Protein AF-A0A1F9CL69-F1 (afdb_monomer_lite)

Foldseek 3Di:
DDDDDPPPCPPPVVLVVQLLCLLCPDDDDDDDDDCPDFWDWDFDDPPPDTDTDTDHPLQCVLLVLLVCLLDPPDDALSSLLSNLVSLVPAHHDQSSNCVVPVDHPVRSVVSSLVSLVPDPLVVNLVRSCVSRPDNCSSCSRVCVNVVCVVPPVNHPD

Structure (mmCIF, N/CA/C/O backbone):
data_AF-A0A1F9CL69-F1
#
_entry.id   AF-A0A1F9CL69-F1
#
loop_
_atom_site.group_PDB
_atom_si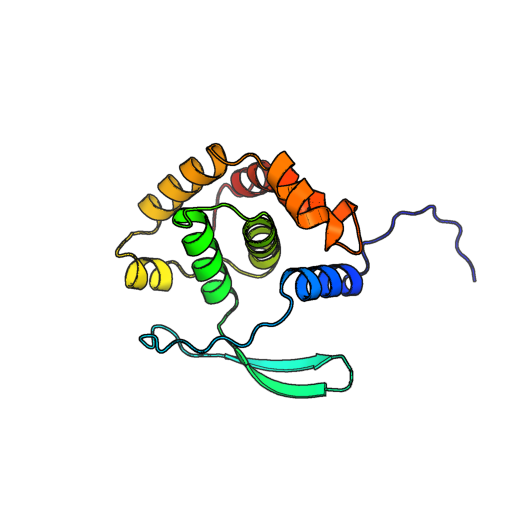te.id
_atom_site.type_symbol
_atom_site.label_atom_id
_atom_site.label_alt_id
_atom_site.label_comp_id
_atom_site.label_asym_id
_atom_site.label_entity_id
_atom_site.label_seq_id
_atom_site.pdbx_PDB_ins_code
_atom_site.Cartn_x
_atom_site.Cartn_y
_atom_site.Cartn_z
_atom_site.occupancy
_atom_site.B_iso_or_equiv
_atom_site.auth_seq_id
_atom_sit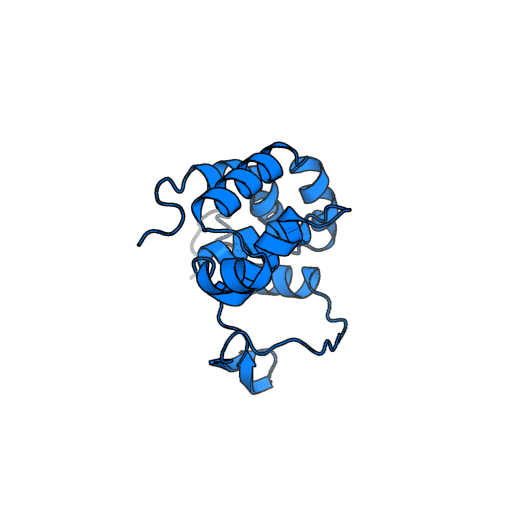e.auth_comp_id
_atom_site.auth_asym_id
_atom_site.auth_atom_id
_atom_site.pdbx_PDB_model_num
ATOM 1 N N . MET A 1 1 ? -32.046 -26.772 4.021 1.00 34.34 1 MET A N 1
ATOM 2 C CA . MET A 1 1 ? -31.635 -27.134 5.392 1.00 34.34 1 MET A CA 1
ATOM 3 C C . MET A 1 1 ? -30.980 -25.896 5.985 1.00 34.34 1 MET A C 1
ATOM 5 O O . MET A 1 1 ? -29.951 -25.485 5.472 1.00 34.34 1 MET A O 1
ATOM 9 N N . LYS A 1 2 ? -31.654 -25.203 6.912 1.00 32.78 2 LYS A N 1
ATOM 10 C CA . LYS A 1 2 ? -31.096 -24.030 7.604 1.00 32.78 2 LYS A CA 1
ATOM 11 C C . LYS A 1 2 ? -30.254 -24.555 8.766 1.00 32.78 2 LYS A C 1
ATOM 13 O O . LYS A 1 2 ? -30.773 -25.340 9.551 1.00 32.78 2 LYS A O 1
ATOM 18 N N . THR A 1 3 ? -28.982 -24.188 8.829 1.00 38.19 3 THR A N 1
ATOM 19 C CA . THR A 1 3 ? -28.115 -24.484 9.975 1.00 38.19 3 THR A CA 1
ATOM 20 C C . THR A 1 3 ? -27.972 -23.227 10.820 1.00 38.19 3 THR A C 1
ATOM 22 O O . THR A 1 3 ? -27.517 -22.197 10.325 1.00 38.19 3 THR A O 1
ATOM 25 N N . ASP A 1 4 ? -28.392 -23.344 12.079 1.00 42.78 4 ASP A N 1
ATOM 26 C CA . ASP A 1 4 ? -28.338 -22.339 13.141 1.00 42.78 4 ASP A CA 1
ATOM 27 C C . ASP A 1 4 ? -26.903 -22.118 13.643 1.00 42.78 4 ASP A C 1
ATOM 29 O O . ASP A 1 4 ? -26.505 -22.594 14.708 1.00 42.78 4 ASP A O 1
ATOM 33 N N . HIS A 1 5 ? -26.107 -21.369 12.886 1.00 39.31 5 HIS A N 1
ATOM 34 C CA . HIS A 1 5 ? -24.857 -20.809 13.389 1.00 39.31 5 HIS A CA 1
ATOM 35 C C . HIS A 1 5 ? -24.935 -19.285 13.297 1.00 39.31 5 HIS A C 1
ATOM 37 O O . HIS A 1 5 ? -25.309 -18.740 12.260 1.00 39.31 5 HIS A O 1
ATOM 43 N N . GLY A 1 6 ? -24.671 -18.620 14.430 1.00 39.22 6 GLY A N 1
ATOM 44 C CA . GLY A 1 6 ? -24.720 -17.164 14.591 1.00 39.22 6 GLY A CA 1
ATOM 45 C C . GLY A 1 6 ? -23.837 -16.415 13.587 1.00 39.22 6 GLY A C 1
ATOM 46 O O . GLY A 1 6 ? -23.096 -17.047 12.834 1.00 39.22 6 GLY A O 1
ATOM 47 N N . PRO A 1 7 ? -23.904 -15.071 13.550 1.00 35.84 7 PRO A N 1
ATOM 48 C CA . PRO A 1 7 ? -23.354 -14.274 12.465 1.00 35.84 7 PRO A CA 1
ATOM 49 C C . PRO A 1 7 ? -21.833 -14.159 12.599 1.00 35.84 7 PRO A C 1
ATOM 51 O O . PRO A 1 7 ? -21.290 -13.090 12.843 1.00 35.84 7 PRO A O 1
ATOM 54 N N . TYR A 1 8 ? -21.118 -15.258 12.391 1.00 37.12 8 TYR A N 1
ATOM 55 C CA . TYR A 1 8 ? -19.813 -15.170 11.772 1.00 37.12 8 TYR A CA 1
ATOM 56 C C . TYR A 1 8 ? -20.085 -14.860 10.305 1.00 37.12 8 TYR A C 1
ATOM 58 O O . TYR A 1 8 ? -20.216 -15.753 9.469 1.00 37.12 8 TYR A O 1
ATOM 66 N N . LEU A 1 9 ? -20.241 -13.567 10.015 1.00 41.62 9 LEU A N 1
ATOM 67 C CA . LEU A 1 9 ? -20.048 -13.029 8.678 1.00 41.62 9 LEU A CA 1
ATOM 68 C C . LEU A 1 9 ? -18.600 -13.356 8.304 1.00 41.62 9 LEU A C 1
ATOM 70 O O . LEU A 1 9 ? -17.689 -12.563 8.522 1.00 41.62 9 LEU A O 1
ATOM 74 N N . LEU A 1 10 ? -18.373 -14.563 7.777 1.00 42.47 10 LEU A N 1
ATOM 75 C CA . LEU A 1 10 ? -17.266 -14.800 6.866 1.00 42.47 10 LEU A CA 1
ATOM 76 C C . LEU A 1 10 ? -17.398 -13.688 5.835 1.00 42.47 10 LEU A C 1
ATOM 78 O O . LEU A 1 10 ? -18.380 -13.672 5.095 1.00 42.47 10 LEU A O 1
ATOM 82 N N . ALA A 1 11 ? -16.499 -12.703 5.887 1.00 50.41 11 ALA A N 1
ATOM 83 C CA . ALA A 1 11 ? -16.500 -11.598 4.950 1.00 50.41 11 ALA A CA 1
ATOM 84 C C . ALA A 1 11 ? -16.531 -12.213 3.553 1.00 50.41 11 ALA A C 1
ATOM 86 O O . ALA A 1 11 ? -15.564 -12.852 3.132 1.00 50.41 11 ALA A O 1
ATOM 87 N N . GLU A 1 12 ? -17.682 -12.117 2.887 1.00 59.00 12 GLU A N 1
ATOM 88 C CA . GLU A 1 12 ? -17.852 -12.686 1.562 1.00 59.00 12 GLU A CA 1
ATOM 89 C C . GLU A 1 12 ? -16.755 -12.044 0.699 1.00 59.00 12 GLU A C 1
ATOM 91 O O . GLU A 1 12 ? -16.690 -10.814 0.626 1.00 59.00 12 GLU A O 1
ATOM 96 N N . PRO A 1 13 ? -15.835 -12.818 0.095 1.00 59.56 13 PRO A N 1
ATOM 97 C CA . PRO A 1 13 ? -14.671 -12.256 -0.595 1.00 59.56 13 PRO A CA 1
ATOM 98 C C . PRO A 1 13 ? -15.074 -11.295 -1.724 1.00 59.56 13 PRO A C 1
ATOM 100 O O . PRO A 1 13 ? -14.336 -10.383 -2.085 1.00 59.56 13 PRO A O 1
ATOM 103 N N . GLU A 1 14 ? -16.285 -11.461 -2.248 1.00 61.16 14 GLU A N 1
ATOM 104 C CA . GLU A 1 14 ? -16.944 -10.547 -3.174 1.00 61.16 14 GLU A CA 1
ATOM 105 C C . GLU A 1 14 ? -17.273 -9.167 -2.584 1.00 61.16 14 GLU A C 1
ATOM 107 O O . GLU A 1 14 ? -17.099 -8.179 -3.294 1.00 61.16 14 GLU A O 1
ATOM 112 N N . LYS A 1 15 ? -17.634 -9.049 -1.300 1.00 60.50 15 LYS A N 1
ATOM 113 C CA . LYS A 1 15 ? -17.816 -7.748 -0.630 1.00 60.50 15 LYS A CA 1
ATOM 114 C C . LYS A 1 15 ? -16.497 -6.999 -0.492 1.00 60.50 15 LYS A C 1
ATOM 116 O O . LYS A 1 15 ? -16.425 -5.849 -0.903 1.00 60.50 15 LYS A O 1
ATOM 121 N N . ALA A 1 16 ? -15.433 -7.683 -0.070 1.00 62.72 16 ALA A N 1
ATOM 122 C CA . ALA A 1 16 ? -14.099 -7.082 0.019 1.00 62.72 16 ALA A CA 1
ATOM 123 C C . ALA A 1 16 ? -13.571 -6.604 -1.349 1.00 62.72 16 ALA A C 1
ATOM 125 O O . ALA A 1 16 ? -12.881 -5.587 -1.441 1.00 62.72 16 ALA A O 1
ATOM 126 N N . LEU A 1 17 ? -13.906 -7.319 -2.431 1.00 64.12 17 LEU A N 1
ATOM 127 C CA . LEU A 1 17 ? -13.601 -6.878 -3.794 1.00 64.12 17 LEU A CA 1
ATOM 128 C C . LEU A 1 17 ? -14.418 -5.645 -4.188 1.00 64.12 17 LEU A C 1
ATOM 130 O O . LEU A 1 17 ? -13.873 -4.731 -4.803 1.00 64.12 17 LEU A O 1
ATOM 134 N N . LEU A 1 18 ? -15.703 -5.597 -3.839 1.00 60.25 18 LEU A N 1
ATOM 135 C CA . LEU A 1 18 ? -16.545 -4.426 -4.081 1.00 60.25 18 LEU A CA 1
ATOM 136 C C . LEU A 1 18 ? -16.039 -3.202 -3.300 1.00 60.25 18 LEU A C 1
ATOM 138 O O . LEU A 1 18 ? -15.915 -2.137 -3.899 1.00 60.25 18 LEU A O 1
ATOM 142 N N . ASP A 1 19 ? -15.643 -3.366 -2.035 1.00 61.22 19 ASP A N 1
ATOM 143 C CA . ASP A 1 19 ? -14.998 -2.322 -1.221 1.00 61.22 19 ASP A CA 1
ATOM 144 C C . ASP A 1 19 ? -13.767 -1.747 -1.927 1.00 61.22 19 ASP A C 1
ATOM 146 O O . ASP A 1 19 ? -13.618 -0.533 -2.089 1.00 61.22 19 ASP A O 1
ATOM 150 N N . TYR A 1 20 ? -12.909 -2.636 -2.435 1.00 67.62 20 TYR A N 1
ATOM 151 C CA . TYR A 1 20 ? -11.714 -2.256 -3.180 1.00 67.62 20 TYR A CA 1
ATOM 152 C C . TYR A 1 20 ? -12.043 -1.458 -4.451 1.00 67.62 20 TYR A C 1
ATOM 154 O O . TYR A 1 20 ? -11.398 -0.444 -4.733 1.00 67.62 20 TYR A O 1
ATOM 162 N N . PHE A 1 21 ? -13.056 -1.873 -5.219 1.00 66.25 21 PHE A N 1
ATOM 163 C CA . PHE A 1 21 ? -13.463 -1.157 -6.432 1.00 66.25 21 PHE A CA 1
ATOM 164 C C . PHE A 1 21 ? -14.035 0.233 -6.132 1.00 66.25 21 PHE A C 1
ATOM 166 O O . PHE A 1 21 ? -13.743 1.177 -6.869 1.00 66.25 21 PHE A O 1
ATOM 173 N N . TYR A 1 22 ? -14.807 0.387 -5.055 1.00 59.34 22 TYR A N 1
ATOM 174 C CA . TYR A 1 22 ? -15.429 1.667 -4.703 1.00 59.34 22 TYR A CA 1
ATOM 175 C C . TYR A 1 22 ? -14.421 2.689 -4.185 1.00 59.34 22 TYR A C 1
ATOM 177 O O . TYR A 1 22 ? -14.455 3.851 -4.601 1.00 59.34 22 TYR A O 1
ATOM 185 N N . LEU A 1 23 ? -13.448 2.251 -3.383 1.00 66.12 23 LEU A N 1
ATOM 186 C CA . LEU A 1 23 ? -12.316 3.089 -2.976 1.00 66.12 23 LEU A CA 1
ATOM 187 C C . LEU A 1 23 ? -11.492 3.604 -4.166 1.00 66.12 23 LEU A C 1
ATOM 189 O O . LEU A 1 23 ? -10.863 4.668 -4.088 1.00 66.12 23 LEU A O 1
ATOM 193 N N . ASN A 1 24 ? -11.524 2.868 -5.278 1.00 66.12 24 ASN A N 1
ATOM 194 C CA . ASN A 1 24 ? -10.757 3.130 -6.488 1.00 66.12 24 ASN A CA 1
ATOM 195 C C . ASN A 1 24 ? -11.603 3.668 -7.663 1.00 66.12 24 ASN A C 1
ATOM 197 O O . ASN A 1 24 ? -11.162 3.546 -8.807 1.00 66.12 24 ASN A O 1
ATOM 201 N N . LEU A 1 25 ? -12.768 4.293 -7.400 1.00 58.72 25 LEU A N 1
ATOM 202 C CA . LEU A 1 25 ? -13.663 4.903 -8.406 1.00 58.72 25 LEU A CA 1
ATOM 203 C C . LEU A 1 25 ? -12.890 5.488 -9.604 1.00 58.72 25 LEU A C 1
ATOM 205 O O . LEU A 1 25 ? -12.094 6.428 -9.480 1.00 58.72 25 LEU A O 1
ATOM 209 N N . ALA A 1 26 ? -13.094 4.858 -10.762 1.00 57.03 26 ALA A N 1
ATOM 210 C CA . ALA A 1 26 ? -12.170 4.908 -11.884 1.00 57.03 26 ALA A CA 1
ATOM 211 C C . ALA A 1 26 ? -12.172 6.275 -12.579 1.00 57.03 26 ALA A C 1
ATOM 213 O O . ALA A 1 26 ? -13.006 6.565 -13.435 1.00 57.03 26 ALA A O 1
ATOM 214 N N . ARG A 1 27 ? -11.168 7.098 -12.272 1.00 64.19 27 ARG A N 1
ATOM 215 C CA . ARG A 1 27 ? -10.708 8.134 -13.198 1.00 64.19 27 ARG A CA 1
ATOM 216 C C . ARG A 1 27 ? -9.649 7.511 -14.099 1.00 64.19 27 ARG A C 1
ATOM 218 O O . ARG A 1 27 ? -8.604 7.090 -13.604 1.00 64.19 27 ARG A O 1
ATOM 225 N N . ILE A 1 28 ? -9.906 7.456 -15.404 1.00 70.00 28 ILE A N 1
ATOM 226 C CA . ILE A 1 28 ? -8.897 7.017 -16.372 1.00 70.00 28 ILE A CA 1
ATOM 227 C C . ILE A 1 28 ? -7.828 8.107 -16.428 1.00 70.00 28 ILE A C 1
ATOM 229 O O . ILE A 1 28 ? -8.094 9.225 -16.862 1.00 70.00 28 ILE A O 1
ATOM 233 N N . ASN A 1 29 ? -6.630 7.786 -15.947 1.00 70.25 29 ASN A N 1
ATOM 234 C CA . ASN A 1 29 ? -5.453 8.632 -16.092 1.00 70.25 29 ASN A CA 1
ATOM 235 C C . ASN A 1 29 ? -4.453 7.886 -16.979 1.00 70.25 29 ASN A C 1
ATOM 237 O O . ASN A 1 29 ? -4.241 6.688 -16.796 1.00 70.25 29 ASN A O 1
ATOM 241 N N . SER A 1 30 ? -3.839 8.594 -17.920 1.00 75.19 30 SER A N 1
ATOM 242 C CA . SER A 1 30 ? -2.740 8.083 -18.736 1.00 75.19 30 SER A CA 1
ATOM 243 C C . SER A 1 30 ? -1.479 8.870 -18.415 1.00 75.19 30 SER A C 1
ATOM 245 O O . SER A 1 30 ? -1.484 10.097 -18.496 1.00 75.19 30 SER A O 1
ATOM 247 N N . GLU A 1 31 ? -0.401 8.171 -18.090 1.00 77.25 31 GLU A N 1
ATOM 248 C CA . GLU A 1 31 ? 0.915 8.763 -17.863 1.00 77.25 31 GLU A CA 1
ATOM 249 C C . GLU A 1 31 ? 1.924 8.034 -18.747 1.00 77.25 31 GLU A C 1
ATOM 251 O O . GLU A 1 31 ? 1.911 6.804 -18.821 1.00 77.25 31 GLU A O 1
ATOM 256 N N . VAL A 1 32 ? 2.801 8.783 -19.415 1.00 79.50 32 VAL A N 1
ATOM 257 C CA . VAL A 1 32 ? 3.963 8.200 -20.092 1.00 79.50 32 VAL A CA 1
ATOM 258 C C . VAL A 1 32 ? 5.017 7.938 -19.022 1.00 79.50 32 VAL A C 1
ATOM 260 O O . VAL A 1 32 ? 5.441 8.866 -18.336 1.00 79.50 32 VAL A O 1
ATOM 263 N N . LYS A 1 33 ? 5.411 6.675 -18.859 1.00 74.88 33 LYS A N 1
ATOM 264 C CA . LYS A 1 33 ? 6.456 6.247 -17.923 1.00 74.88 33 LYS A CA 1
ATOM 265 C C . LYS A 1 33 ? 7.505 5.437 -18.657 1.00 74.88 33 LYS A C 1
ATOM 267 O O . LYS A 1 33 ? 7.203 4.782 -19.654 1.00 74.88 33 LYS A O 1
ATOM 272 N N . GLU A 1 34 ? 8.723 5.467 -18.134 1.00 82.75 34 GLU A N 1
ATOM 273 C CA . GLU A 1 34 ? 9.748 4.519 -18.541 1.00 82.75 34 GLU A CA 1
ATOM 274 C C . GLU A 1 34 ? 9.274 3.086 -18.258 1.00 82.75 34 GLU A C 1
ATOM 276 O O . GLU A 1 34 ? 8.613 2.808 -17.251 1.00 82.75 34 GLU A O 1
ATOM 281 N N . LYS A 1 35 ? 9.568 2.169 -19.181 1.00 84.88 35 LYS A N 1
ATOM 282 C CA . LYS A 1 35 ? 9.128 0.780 -19.078 1.00 84.88 35 LYS A CA 1
ATOM 283 C C . LYS A 1 35 ? 10.053 0.010 -18.133 1.00 84.88 35 LYS A C 1
ATOM 285 O O . LYS A 1 35 ? 11.020 -0.605 -18.565 1.00 84.88 35 LYS A O 1
ATOM 290 N N . LEU A 1 36 ? 9.736 0.040 -16.841 1.00 90.31 36 LEU A N 1
ATOM 291 C CA . LEU A 1 36 ? 10.533 -0.609 -15.790 1.00 90.31 36 LEU A CA 1
ATOM 292 C C . LEU A 1 36 ? 10.101 -2.052 -15.468 1.00 90.31 36 LEU A C 1
ATOM 294 O O . LEU A 1 36 ? 10.767 -2.725 -14.685 1.00 90.31 36 LEU A O 1
ATOM 298 N N . TYR A 1 37 ? 9.000 -2.529 -16.053 1.00 92.56 37 TYR A N 1
ATOM 299 C CA . TYR A 1 37 ? 8.475 -3.884 -15.872 1.00 92.56 37 TYR A CA 1
ATOM 300 C C . TYR A 1 37 ? 7.735 -4.362 -17.127 1.00 92.56 37 TYR A C 1
ATOM 302 O O . TYR A 1 37 ? 7.282 -3.561 -17.951 1.00 92.56 37 TYR A O 1
ATOM 310 N N . GLU A 1 38 ? 7.584 -5.679 -17.251 1.00 92.31 38 GLU A N 1
ATOM 311 C CA . GLU A 1 38 ? 6.734 -6.295 -18.268 1.00 92.31 38 GLU A CA 1
ATOM 312 C C . GLU A 1 38 ? 5.326 -6.533 -17.701 1.00 92.31 38 GLU A C 1
ATOM 314 O O . GLU A 1 38 ? 5.197 -7.145 -16.638 1.00 92.31 38 GLU A O 1
ATOM 319 N N . PRO A 1 39 ? 4.260 -6.057 -18.370 1.00 92.81 39 PRO A N 1
ATOM 320 C CA . PRO A 1 39 ? 2.897 -6.382 -17.972 1.00 92.81 39 PRO A CA 1
ATOM 321 C C . PRO A 1 39 ? 2.612 -7.881 -18.104 1.00 92.81 39 PRO A C 1
ATOM 323 O O . PRO A 1 39 ? 3.006 -8.522 -19.080 1.00 92.81 39 PRO A O 1
ATOM 326 N N . GLU A 1 40 ? 1.840 -8.421 -17.170 1.00 93.00 40 GLU A N 1
ATOM 327 C CA . GLU A 1 40 ? 1.307 -9.777 -17.240 1.00 93.00 40 GLU A CA 1
ATOM 328 C C . GLU A 1 40 ? -0.081 -9.798 -17.886 1.00 93.00 40 GLU A C 1
ATOM 330 O O . GLU A 1 40 ? -0.830 -8.820 -17.855 1.00 93.00 40 GLU A O 1
ATOM 335 N N . LYS A 1 41 ? -0.442 -10.929 -18.496 1.00 93.69 41 LYS A N 1
ATOM 336 C CA . LYS A 1 41 ? -1.774 -11.117 -19.077 1.00 93.69 41 LYS A CA 1
ATOM 337 C C . LYS A 1 41 ? -2.703 -11.730 -18.037 1.00 93.69 41 LYS A C 1
ATOM 339 O O . LYS A 1 41 ? -2.580 -12.913 -17.732 1.00 93.69 41 LYS A O 1
ATOM 344 N N . VAL A 1 42 ? -3.681 -10.962 -17.573 1.00 91.31 42 VAL A N 1
ATOM 345 C CA . VAL A 1 42 ? -4.685 -11.420 -16.604 1.00 91.31 42 VAL A CA 1
ATOM 346 C C . VAL A 1 42 ? -6.051 -11.578 -17.261 1.00 91.31 42 VAL A C 1
ATOM 348 O O . VAL A 1 42 ? -6.400 -10.852 -18.195 1.00 91.31 42 VAL A O 1
ATOM 351 N N . PHE A 1 43 ? -6.840 -12.537 -16.778 1.00 92.94 43 PHE A N 1
ATOM 352 C CA . PHE A 1 43 ? -8.227 -12.710 -17.204 1.00 92.94 43 PHE A CA 1
ATOM 353 C C . PHE A 1 43 ? -9.157 -11.888 -16.312 1.00 92.94 43 PHE A C 1
ATOM 355 O O . PHE A 1 43 ? -9.297 -12.161 -15.121 1.00 92.94 43 PHE A O 1
ATOM 362 N N . LEU A 1 44 ? -9.848 -10.916 -16.901 1.00 90.31 44 LEU A N 1
ATOM 363 C CA . LEU A 1 44 ? -11.016 -10.289 -16.302 1.00 90.31 44 LEU A CA 1
ATOM 364 C C . LEU A 1 44 ? -12.234 -11.159 -16.622 1.00 90.31 44 LEU A C 1
ATOM 366 O O . LEU A 1 44 ? -12.613 -11.262 -17.785 1.00 90.31 44 LEU A O 1
ATOM 370 N N . ASN A 1 45 ? -12.824 -11.781 -15.599 1.00 91.25 45 ASN A N 1
ATOM 371 C CA . ASN A 1 45 ? -14.072 -12.542 -15.698 1.00 91.25 45 ASN A CA 1
ATOM 372 C C . ASN A 1 45 ? -15.026 -12.149 -14.559 1.00 91.25 45 ASN A C 1
ATOM 374 O O . ASN A 1 45 ? -15.172 -12.869 -13.569 1.00 91.25 45 ASN A O 1
ATOM 378 N N . LYS A 1 46 ? -15.597 -10.947 -14.658 1.00 87.56 46 LYS A N 1
ATOM 379 C CA . LYS A 1 46 ? -16.492 -10.344 -13.657 1.00 87.56 46 LYS A CA 1
ATOM 380 C C . LYS A 1 46 ? -17.499 -9.434 -14.358 1.00 87.56 46 LYS A C 1
ATOM 382 O O . LYS A 1 46 ? -17.228 -8.949 -15.451 1.00 87.56 46 LYS A O 1
ATOM 387 N N . PHE A 1 47 ? -18.652 -9.192 -13.733 1.00 86.00 47 PHE A N 1
ATOM 388 C CA . PHE A 1 47 ? -19.670 -8.251 -14.230 1.00 86.00 47 PHE A CA 1
ATOM 389 C C . PHE A 1 47 ? -20.062 -8.471 -15.702 1.00 86.00 47 PHE A C 1
ATOM 391 O O . PHE A 1 47 ? -20.192 -7.517 -16.460 1.00 86.00 47 PHE A O 1
ATOM 398 N N . THR A 1 48 ? -20.216 -9.732 -16.126 1.00 88.50 48 THR A N 1
ATOM 399 C CA . THR A 1 48 ? -20.496 -10.142 -17.524 1.00 88.50 48 THR A CA 1
ATOM 400 C C . THR A 1 48 ? -19.409 -9.797 -18.555 1.00 88.50 48 THR A C 1
ATOM 402 O O . THR A 1 48 ? -19.567 -10.080 -19.740 1.00 88.50 48 THR A O 1
ATOM 405 N N . VAL A 1 49 ? -18.271 -9.251 -18.122 1.00 88.75 49 VAL A N 1
ATOM 406 C CA . VAL A 1 49 ? -17.115 -8.959 -18.972 1.00 88.75 49 VAL A CA 1
ATOM 407 C C . VAL A 1 49 ? -16.110 -10.104 -18.877 1.00 88.75 49 VAL A C 1
ATOM 409 O O . VAL A 1 49 ? -15.589 -10.390 -17.799 1.00 88.75 49 VAL A O 1
ATOM 412 N N . TYR A 1 50 ? -15.810 -10.716 -20.027 1.00 93.88 50 TYR A N 1
ATOM 413 C CA . TYR A 1 50 ? -14.723 -11.680 -20.202 1.00 93.88 50 TYR A CA 1
ATOM 414 C C . TYR A 1 50 ? -13.678 -11.131 -21.181 1.00 93.88 50 TYR A C 1
ATOM 416 O O . TYR A 1 50 ? -13.964 -10.969 -22.371 1.00 93.88 50 TYR A O 1
ATOM 424 N N . ARG A 1 51 ? -12.473 -10.815 -20.694 1.00 95.38 51 ARG A N 1
ATOM 425 C CA . ARG A 1 51 ? -11.347 -10.311 -21.504 1.00 95.38 51 ARG A CA 1
ATOM 426 C C . ARG A 1 51 ? -10.007 -10.727 -20.907 1.00 95.38 51 ARG A C 1
ATOM 428 O O . ARG A 1 51 ? -9.870 -10.811 -19.693 1.00 95.38 51 ARG A O 1
ATOM 435 N N . GLN A 1 52 ? -9.000 -10.903 -21.758 1.00 95.75 52 GLN A N 1
ATOM 436 C CA . GLN A 1 52 ? -7.604 -10.918 -21.329 1.00 95.75 52 GLN A CA 1
ATOM 437 C C . GLN A 1 52 ? -7.044 -9.498 -21.458 1.00 95.75 52 GLN A C 1
ATOM 439 O O . GLN A 1 52 ? -7.144 -8.903 -22.532 1.00 95.75 52 GLN A O 1
ATOM 444 N N . ILE A 1 53 ? -6.491 -8.951 -20.378 1.00 93.06 53 ILE A N 1
ATOM 445 C CA . ILE A 1 53 ? -5.943 -7.589 -20.338 1.00 93.06 53 ILE A CA 1
ATOM 446 C C . ILE A 1 53 ? -4.492 -7.607 -19.842 1.00 93.06 53 ILE A C 1
ATOM 448 O O . ILE A 1 53 ? -4.145 -8.466 -19.027 1.00 93.06 53 ILE A O 1
ATOM 452 N N . PRO A 1 54 ? -3.632 -6.688 -20.317 1.00 91.69 54 PRO A N 1
ATOM 453 C CA . PRO A 1 54 ? -2.345 -6.455 -19.683 1.00 91.69 54 PRO A CA 1
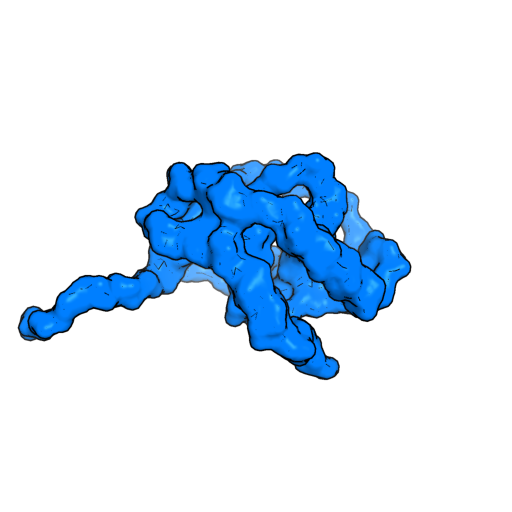ATOM 454 C C . PRO A 1 54 ? -2.557 -5.764 -18.331 1.00 91.69 54 PRO A C 1
ATOM 456 O O . PRO A 1 54 ? -3.288 -4.775 -18.245 1.00 91.69 54 PRO A O 1
ATOM 459 N N . ALA A 1 55 ? -1.908 -6.265 -17.288 1.00 91.12 55 ALA A N 1
ATOM 460 C CA . ALA A 1 55 ? -1.897 -5.674 -15.958 1.00 91.12 55 ALA A CA 1
ATOM 461 C C . ALA A 1 55 ? -0.468 -5.627 -15.412 1.00 91.12 55 ALA A C 1
ATOM 463 O O . ALA A 1 55 ? 0.390 -6.417 -15.802 1.00 91.12 55 ALA A O 1
ATOM 464 N N . ALA A 1 56 ? -0.197 -4.676 -14.522 1.00 91.88 56 ALA A N 1
ATOM 465 C CA . ALA A 1 56 ? 1.050 -4.695 -13.775 1.00 91.88 56 ALA A CA 1
ATOM 466 C C . ALA A 1 56 ? 1.027 -5.873 -12.784 1.00 91.88 56 ALA A C 1
ATOM 468 O O . ALA A 1 56 ? -0.007 -6.073 -12.140 1.00 91.88 56 ALA A O 1
ATOM 469 N N . PRO A 1 57 ? 2.140 -6.610 -12.626 1.00 93.62 57 PRO A N 1
ATOM 470 C CA . PRO A 1 57 ? 2.237 -7.659 -11.618 1.00 93.62 57 PRO A CA 1
ATOM 471 C C . PRO A 1 57 ? 1.898 -7.139 -10.217 1.00 93.62 57 PRO A C 1
ATOM 473 O O . PRO A 1 57 ? 2.223 -5.999 -9.871 1.00 93.62 57 PRO A O 1
ATOM 476 N N . ALA A 1 58 ? 1.294 -7.982 -9.377 1.00 92.38 58 ALA A N 1
ATOM 477 C CA . ALA A 1 58 ? 0.853 -7.588 -8.034 1.00 92.38 58 ALA A CA 1
ATOM 478 C C . ALA A 1 58 ? 1.982 -6.988 -7.169 1.00 92.38 58 ALA A C 1
ATOM 480 O O . ALA A 1 58 ? 1.754 -6.005 -6.464 1.00 92.38 58 ALA A O 1
ATOM 481 N N . GLY A 1 59 ? 3.209 -7.511 -7.273 1.00 93.88 59 GLY A N 1
ATOM 482 C CA . GLY A 1 59 ? 4.368 -6.963 -6.558 1.00 93.88 59 GLY A CA 1
ATOM 483 C C . GLY A 1 59 ? 4.796 -5.572 -7.037 1.00 93.88 59 GLY A C 1
ATOM 484 O O . GLY A 1 59 ? 5.185 -4.732 -6.224 1.00 93.88 59 GLY A O 1
ATOM 485 N N . ILE A 1 60 ? 4.635 -5.278 -8.333 1.00 95.44 60 ILE A N 1
ATOM 486 C CA . ILE A 1 60 ? 4.854 -3.937 -8.895 1.00 95.44 60 ILE A CA 1
ATOM 487 C C . ILE A 1 60 ? 3.776 -2.973 -8.387 1.00 95.44 60 ILE A C 1
ATOM 489 O O . ILE A 1 60 ? 4.091 -1.859 -7.969 1.00 95.44 60 ILE A O 1
ATOM 493 N N . LEU A 1 61 ? 2.507 -3.396 -8.377 1.00 94.00 61 LEU A N 1
ATOM 494 C CA . LEU A 1 61 ? 1.404 -2.589 -7.842 1.00 94.00 61 LEU A CA 1
ATOM 495 C C . LEU A 1 61 ? 1.609 -2.273 -6.357 1.00 94.00 61 LEU A C 1
ATOM 497 O O . LEU A 1 61 ? 1.432 -1.125 -5.943 1.00 94.00 61 LEU A O 1
ATOM 501 N N . LEU A 1 62 ? 2.020 -3.266 -5.565 1.00 95.25 62 LEU A N 1
ATOM 502 C CA . LEU A 1 62 ? 2.319 -3.078 -4.150 1.00 95.25 62 LEU A CA 1
ATOM 503 C C . LEU A 1 62 ? 3.487 -2.105 -3.957 1.00 95.25 62 LEU A C 1
ATOM 505 O O . LEU A 1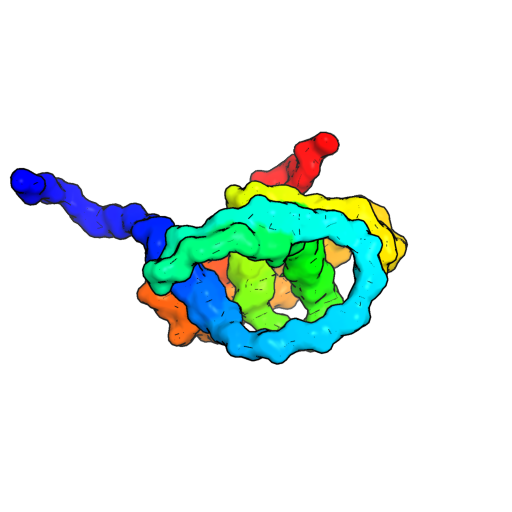 62 ? 3.345 -1.141 -3.206 1.00 95.25 62 LEU A O 1
ATOM 509 N N . ALA A 1 63 ? 4.589 -2.278 -4.693 1.00 95.88 63 ALA A N 1
ATOM 510 C CA . ALA A 1 63 ? 5.717 -1.349 -4.673 1.00 95.88 63 ALA A CA 1
ATOM 511 C C . ALA A 1 63 ? 5.283 0.094 -4.984 1.00 95.88 63 ALA A C 1
ATOM 513 O O . ALA A 1 63 ? 5.594 1.018 -4.234 1.00 95.88 63 ALA A O 1
ATOM 514 N N . GLN A 1 64 ? 4.492 0.301 -6.041 1.00 94.62 64 GLN A N 1
ATOM 515 C CA . GLN A 1 64 ? 3.960 1.620 -6.396 1.00 94.62 64 GLN A CA 1
ATOM 516 C C . GLN A 1 64 ? 3.114 2.235 -5.275 1.00 94.62 64 GLN A C 1
ATOM 518 O O . GLN A 1 64 ? 3.275 3.416 -4.963 1.00 94.62 64 GLN A O 1
ATOM 523 N N . LYS A 1 65 ? 2.223 1.453 -4.655 1.00 94.75 65 LYS A N 1
ATOM 524 C CA . LYS A 1 65 ? 1.370 1.926 -3.555 1.00 94.75 65 LYS A CA 1
ATOM 525 C C . LYS A 1 65 ? 2.185 2.262 -2.307 1.00 94.75 65 LYS A C 1
ATOM 527 O O . LYS A 1 65 ? 1.941 3.303 -1.700 1.00 94.75 65 LYS A O 1
ATOM 532 N N . MET A 1 66 ? 3.194 1.457 -1.979 1.00 96.25 66 MET A N 1
ATOM 533 C CA . MET A 1 66 ? 4.101 1.738 -0.866 1.00 96.25 66 MET A CA 1
ATOM 534 C C . MET A 1 66 ? 4.925 3.009 -1.108 1.00 96.25 66 MET A C 1
ATOM 536 O O . MET A 1 66 ? 5.021 3.848 -0.217 1.00 96.25 66 MET A O 1
ATOM 540 N N . MET A 1 67 ? 5.454 3.217 -2.320 1.00 95.94 67 MET A N 1
ATOM 541 C CA . MET A 1 67 ? 6.154 4.461 -2.668 1.00 95.94 67 MET A CA 1
ATOM 542 C C . MET A 1 67 ? 5.236 5.685 -2.574 1.00 95.94 67 MET A C 1
ATOM 544 O O . MET A 1 67 ? 5.637 6.727 -2.063 1.00 95.94 67 MET A O 1
ATOM 548 N N . ILE A 1 68 ? 3.984 5.572 -3.027 1.00 94.25 68 ILE A N 1
ATOM 549 C CA . ILE A 1 68 ? 3.002 6.652 -2.874 1.00 94.25 68 ILE A CA 1
ATOM 550 C C . ILE A 1 68 ? 2.804 6.980 -1.396 1.00 94.25 68 ILE A C 1
ATOM 552 O O . ILE A 1 68 ? 2.848 8.152 -1.036 1.00 94.25 68 ILE A O 1
ATOM 556 N N . LEU A 1 69 ? 2.606 5.974 -0.547 1.00 94.75 69 LEU A N 1
ATOM 557 C CA . LEU A 1 69 ? 2.410 6.190 0.883 1.00 94.75 69 LEU A CA 1
ATOM 558 C C . LEU A 1 69 ? 3.633 6.842 1.549 1.00 94.75 69 LEU A C 1
ATOM 560 O O . LEU A 1 69 ? 3.485 7.682 2.437 1.00 94.75 69 LEU A O 1
ATOM 564 N N . LEU A 1 70 ? 4.834 6.495 1.079 1.00 95.50 70 LEU A N 1
ATOM 565 C CA . LEU A 1 70 ? 6.080 7.041 1.599 1.00 95.50 70 LEU A CA 1
ATOM 566 C C . LEU A 1 70 ? 6.263 8.535 1.286 1.00 95.50 70 LEU A C 1
ATOM 568 O O . LEU A 1 70 ? 6.716 9.284 2.146 1.00 95.50 70 LEU A O 1
ATOM 572 N N . TYR A 1 71 ? 5.900 8.985 0.080 1.00 92.94 71 TYR A N 1
ATOM 573 C CA . TYR A 1 71 ? 6.245 10.335 -0.401 1.00 92.94 71 TYR A CA 1
ATOM 574 C C . TYR A 1 71 ? 5.070 11.292 -0.584 1.00 92.94 71 TYR A C 1
ATOM 576 O O . TYR A 1 71 ? 5.263 12.468 -0.917 1.00 92.94 71 TYR A O 1
ATOM 584 N N . ARG A 1 72 ? 3.830 10.826 -0.440 1.00 89.25 72 ARG A N 1
ATOM 585 C CA . ARG A 1 72 ? 2.676 11.691 -0.671 1.00 89.25 72 ARG A CA 1
ATOM 586 C C . ARG A 1 72 ? 2.606 12.776 0.411 1.00 89.25 72 ARG A C 1
ATOM 588 O O . ARG A 1 72 ? 2.622 12.493 1.594 1.00 89.25 72 ARG A O 1
ATOM 595 N N . LYS A 1 73 ? 2.436 14.033 -0.020 1.00 88.31 73 LYS A N 1
ATOM 596 C CA . LYS A 1 73 ? 2.300 15.206 0.872 1.00 88.31 73 LYS A CA 1
ATOM 597 C C . LYS A 1 73 ? 1.025 15.218 1.722 1.00 88.31 73 LYS A C 1
ATOM 599 O O . LYS A 1 73 ? 0.956 15.933 2.712 1.00 88.31 73 LYS A O 1
ATOM 604 N N . ARG A 1 74 ? -0.025 14.546 1.246 1.00 90.56 74 ARG A N 1
ATOM 605 C CA . ARG A 1 74 ? -1.333 14.465 1.897 1.00 90.56 74 ARG A CA 1
ATOM 606 C C . ARG A 1 74 ? -1.764 13.017 1.978 1.00 90.56 74 ARG A C 1
ATOM 608 O O . ARG A 1 74 ? -2.057 12.413 0.946 1.00 90.56 74 ARG A O 1
ATOM 615 N N . GLU A 1 75 ? -1.912 12.527 3.191 1.00 91.81 75 GLU A N 1
ATOM 616 C CA . GLU A 1 75 ? -2.324 11.152 3.442 1.00 91.81 75 GLU A CA 1
ATOM 617 C C . GLU A 1 75 ? -3.736 10.882 2.938 1.00 91.81 75 GLU A C 1
ATOM 619 O O . GLU A 1 75 ? -4.596 11.769 2.922 1.00 91.81 75 GLU A O 1
ATOM 624 N N . LYS A 1 76 ? -3.973 9.647 2.492 1.00 91.56 76 LYS A N 1
ATOM 625 C CA . LYS A 1 76 ? -5.314 9.150 2.182 1.00 91.56 76 LYS A CA 1
ATOM 626 C C . LYS A 1 76 ? -5.433 7.718 2.671 1.00 91.56 76 LYS A C 1
ATOM 628 O O . LYS A 1 76 ? -4.651 6.870 2.248 1.00 91.56 76 LYS A O 1
ATOM 633 N N . GLY A 1 77 ? -6.451 7.431 3.481 1.00 92.81 77 GLY A N 1
ATOM 634 C CA . GLY A 1 77 ? -6.625 6.091 4.044 1.00 92.81 77 GLY A CA 1
ATOM 635 C C . GLY A 1 77 ? -6.755 4.990 2.993 1.00 92.81 77 GLY A C 1
ATOM 636 O O . GLY A 1 77 ? -6.300 3.875 3.223 1.00 92.81 77 GLY A O 1
ATOM 637 N N . ARG A 1 78 ? -7.267 5.305 1.794 1.00 92.12 78 ARG A N 1
ATOM 638 C CA . ARG A 1 78 ? -7.348 4.334 0.692 1.00 92.12 78 ARG A CA 1
ATOM 639 C C . ARG A 1 78 ? -5.987 3.774 0.274 1.00 92.12 78 ARG A C 1
ATOM 641 O O . ARG A 1 78 ? -5.926 2.629 -0.143 1.00 92.12 78 ARG A O 1
ATOM 648 N N . ASP A 1 79 ? -4.901 4.549 0.383 1.00 92.62 79 ASP A N 1
ATOM 649 C CA . ASP A 1 79 ? -3.582 4.028 0.010 1.00 92.62 79 ASP A CA 1
ATOM 650 C C . ASP A 1 79 ? -3.111 2.989 1.045 1.00 92.62 79 ASP A C 1
ATOM 652 O O . ASP A 1 79 ? -2.538 1.976 0.657 1.00 92.62 79 ASP A O 1
ATOM 656 N N . ILE A 1 80 ? -3.418 3.183 2.339 1.00 94.81 80 ILE A N 1
ATOM 657 C CA . ILE A 1 80 ? -3.186 2.171 3.388 1.00 94.81 80 ILE A CA 1
ATOM 658 C C . ILE A 1 80 ? -4.031 0.931 3.125 1.00 94.81 80 ILE A C 1
ATOM 660 O O . ILE A 1 80 ? -3.522 -0.186 3.188 1.00 94.81 80 ILE A O 1
ATOM 664 N N . TYR A 1 81 ? -5.308 1.128 2.795 1.00 93.88 81 TYR A N 1
ATOM 665 C CA . TYR A 1 81 ? -6.208 0.036 2.449 1.00 93.88 81 TYR A CA 1
ATOM 666 C C . TYR A 1 81 ? -5.650 -0.799 1.292 1.00 93.88 81 TYR A C 1
ATOM 668 O O . TYR A 1 81 ? -5.559 -2.020 1.400 1.00 93.88 81 TYR A O 1
ATOM 676 N N . ASP A 1 82 ? -5.220 -0.140 0.212 1.00 91.88 82 ASP A N 1
ATOM 677 C CA . ASP A 1 82 ? -4.654 -0.796 -0.965 1.00 91.88 82 ASP A CA 1
ATOM 678 C C . ASP A 1 82 ? -3.364 -1.558 -0.633 1.00 91.88 82 ASP A C 1
ATOM 680 O O . ASP A 1 82 ? -3.200 -2.688 -1.088 1.00 91.88 82 ASP A O 1
ATOM 684 N N . VAL A 1 83 ? -2.454 -0.976 0.162 1.00 94.81 83 VAL A N 1
ATOM 685 C CA . VAL A 1 83 ? -1.219 -1.656 0.597 1.00 94.81 83 VAL A CA 1
ATOM 686 C C . VAL A 1 83 ? -1.555 -2.875 1.456 1.00 94.81 83 VAL A C 1
ATOM 688 O O . VAL A 1 83 ? -1.091 -3.972 1.156 1.00 94.81 83 VAL A O 1
ATOM 691 N N . SER A 1 84 ? -2.399 -2.709 2.477 1.00 93.94 84 SER A N 1
ATOM 692 C CA . SER A 1 84 ? -2.863 -3.786 3.363 1.00 93.94 84 SER A CA 1
ATOM 693 C C . SER A 1 84 ? -3.498 -4.934 2.578 1.00 93.94 84 SER A C 1
ATOM 695 O O . SER A 1 84 ? -3.199 -6.107 2.808 1.00 93.94 84 SER A O 1
ATOM 697 N N . PHE A 1 85 ? -4.335 -4.598 1.595 1.00 91.12 85 PHE A N 1
ATOM 698 C CA . PHE A 1 85 ? -4.965 -5.560 0.705 1.00 91.12 85 PHE A CA 1
ATOM 699 C C . PHE A 1 85 ? -3.935 -6.285 -0.172 1.00 91.12 85 PHE A C 1
ATOM 701 O O . PHE A 1 85 ? -3.889 -7.512 -0.158 1.00 91.12 85 PHE A O 1
ATOM 708 N N . LEU A 1 86 ? -3.075 -5.552 -0.889 1.00 91.88 86 LEU A N 1
ATOM 709 C CA . LEU A 1 86 ? -2.082 -6.116 -1.814 1.00 91.88 86 LEU A CA 1
ATOM 710 C C . LEU A 1 86 ? -1.019 -6.973 -1.114 1.00 91.88 86 LEU A C 1
ATOM 712 O O . LEU A 1 86 ? -0.598 -7.987 -1.670 1.00 91.88 86 LEU A O 1
ATOM 716 N N . MET A 1 87 ? -0.646 -6.633 0.122 1.00 91.62 87 MET A N 1
ATOM 717 C CA . MET A 1 87 ? 0.236 -7.455 0.959 1.00 91.62 87 MET A CA 1
ATOM 718 C C . MET A 1 87 ? -0.339 -8.847 1.269 1.00 91.62 87 MET A C 1
ATOM 720 O O . MET A 1 87 ? 0.405 -9.734 1.677 1.00 91.62 87 MET A O 1
ATOM 724 N N . GLY A 1 88 ? -1.649 -9.057 1.100 1.00 88.38 88 GLY A N 1
ATOM 725 C CA . GLY A 1 88 ? -2.271 -10.380 1.189 1.00 88.38 88 GLY A CA 1
ATOM 726 C C . GLY A 1 88 ? -2.033 -11.270 -0.038 1.00 88.38 88 GLY A C 1
ATOM 727 O O . GLY A 1 88 ? -2.281 -12.470 0.039 1.00 88.38 88 GLY A O 1
ATOM 728 N N . PHE A 1 89 ? -1.557 -10.706 -1.155 1.00 85.38 89 PHE A N 1
ATOM 729 C CA . PHE A 1 89 ? -1.408 -11.406 -2.437 1.00 85.38 89 PHE A CA 1
ATOM 730 C C . PHE A 1 89 ? 0.042 -11.502 -2.921 1.00 85.38 89 PHE A C 1
ATOM 732 O O . PHE A 1 89 ? 0.378 -12.456 -3.619 1.00 85.38 89 PHE A O 1
ATOM 739 N N . ALA A 1 90 ? 0.895 -10.526 -2.594 1.00 90.25 90 ALA A N 1
ATOM 740 C CA . ALA A 1 90 ? 2.278 -10.471 -3.066 1.00 90.25 90 ALA A CA 1
ATOM 741 C C . ALA A 1 90 ? 3.191 -9.677 -2.118 1.00 90.25 90 ALA A C 1
ATOM 743 O O . ALA A 1 90 ? 2.720 -8.898 -1.290 1.00 90.25 90 ALA A O 1
ATOM 744 N N . GLY A 1 91 ? 4.507 -9.845 -2.282 1.00 92.56 91 GLY A N 1
ATOM 745 C CA . GLY A 1 91 ? 5.512 -8.911 -1.765 1.00 92.56 91 GLY A CA 1
ATOM 746 C C . GLY A 1 91 ? 5.826 -7.794 -2.775 1.00 92.56 91 GLY A C 1
ATOM 747 O O . GLY A 1 91 ? 5.636 -8.006 -3.974 1.00 92.56 91 GLY A O 1
ATOM 748 N N . PRO A 1 92 ? 6.273 -6.604 -2.328 1.00 94.94 92 PRO A N 1
ATOM 749 C CA . PRO A 1 92 ? 6.684 -5.522 -3.196 1.00 94.94 92 PRO A CA 1
ATOM 750 C C . PRO A 1 92 ? 7.929 -5.926 -3.973 1.00 94.94 92 PRO A C 1
ATOM 752 O O . PRO A 1 92 ? 8.848 -6.559 -3.451 1.00 94.94 92 PRO A O 1
ATOM 755 N N . ASP A 1 93 ? 7.972 -5.492 -5.222 1.00 95.56 93 ASP A N 1
ATOM 756 C CA . ASP A 1 93 ? 9.155 -5.620 -6.056 1.00 95.56 93 ASP A CA 1
ATOM 757 C C . ASP A 1 93 ? 10.193 -4.554 -5.660 1.00 95.56 93 ASP A C 1
ATOM 759 O O . ASP A 1 93 ? 10.068 -3.375 -6.003 1.00 95.56 93 ASP A O 1
ATOM 763 N N . PHE A 1 94 ? 11.219 -4.962 -4.905 1.00 94.75 94 PHE A N 1
ATOM 764 C CA . PHE A 1 94 ? 12.289 -4.054 -4.482 1.00 94.75 94 PHE A CA 1
ATOM 765 C C . PHE A 1 94 ? 13.214 -3.635 -5.623 1.00 94.75 94 PHE A C 1
ATOM 767 O O . PHE A 1 94 ? 13.754 -2.537 -5.565 1.00 94.75 94 PHE A O 1
ATOM 774 N N . THR A 1 95 ? 13.354 -4.438 -6.681 1.00 95.62 95 THR A N 1
ATOM 775 C CA . THR A 1 95 ? 14.127 -4.039 -7.865 1.00 95.62 95 THR A CA 1
ATOM 776 C C . THR A 1 95 ? 13.453 -2.870 -8.581 1.00 95.62 95 THR A C 1
ATOM 778 O O . THR A 1 95 ? 14.123 -1.951 -9.050 1.00 95.62 95 THR A O 1
ATOM 781 N N . TYR A 1 96 ? 12.123 -2.864 -8.650 1.00 95.75 96 TYR A N 1
ATOM 782 C CA . TYR A 1 96 ? 11.356 -1.745 -9.184 1.00 95.75 96 TYR A CA 1
ATOM 783 C C . TYR A 1 96 ? 11.471 -0.496 -8.300 1.00 95.75 96 TYR A C 1
ATOM 785 O O . TYR A 1 96 ? 11.646 0.604 -8.828 1.00 95.75 96 TYR A O 1
ATOM 793 N N . ILE A 1 97 ? 11.409 -0.652 -6.972 1.00 95.75 97 ILE A N 1
ATOM 794 C CA . ILE A 1 97 ? 11.614 0.450 -6.014 1.00 95.75 97 ILE A CA 1
ATOM 795 C C . ILE A 1 97 ? 13.003 1.063 -6.197 1.00 95.75 97 ILE A C 1
ATOM 797 O O . ILE A 1 97 ? 13.111 2.276 -6.365 1.00 95.75 97 ILE A O 1
ATOM 801 N N . GLU A 1 98 ? 14.043 0.232 -6.231 1.00 95.69 98 GLU A N 1
ATOM 802 C CA . GLU A 1 98 ? 15.433 0.658 -6.387 1.00 95.69 98 GLU A CA 1
ATOM 803 C C . GLU A 1 98 ? 15.644 1.412 -7.701 1.00 95.69 98 GLU A C 1
ATOM 805 O O . GLU A 1 98 ? 16.178 2.514 -7.694 1.00 95.69 98 GLU A O 1
ATOM 810 N N . LYS A 1 99 ? 15.124 0.899 -8.822 1.00 94.94 99 LYS A N 1
ATOM 811 C CA . LYS A 1 99 ? 15.191 1.600 -10.117 1.00 94.94 99 LYS A CA 1
ATOM 812 C C . LYS A 1 99 ? 14.418 2.919 -10.146 1.00 94.94 99 LYS A C 1
ATOM 814 O O . LYS A 1 99 ? 14.756 3.794 -10.933 1.00 94.94 99 LYS A O 1
ATOM 819 N N . THR A 1 100 ? 13.355 3.048 -9.351 1.00 94.31 100 THR A N 1
ATOM 820 C CA . THR A 1 100 ? 12.481 4.233 -9.373 1.00 94.31 100 THR A CA 1
ATOM 821 C C . THR A 1 100 ? 12.967 5.335 -8.432 1.00 94.31 100 THR A C 1
ATOM 823 O O . THR A 1 100 ? 12.792 6.514 -8.730 1.00 94.31 100 THR A O 1
ATOM 826 N N . LEU A 1 101 ? 13.513 4.961 -7.274 1.00 93.69 101 LEU A N 1
ATOM 827 C CA . LEU A 1 101 ? 13.857 5.887 -6.192 1.00 93.69 101 LEU A CA 1
ATOM 828 C C . LEU A 1 101 ? 15.347 5.928 -5.863 1.00 93.69 101 LEU A C 1
ATOM 830 O O . LEU A 1 101 ? 15.735 6.736 -5.023 1.00 93.69 101 LEU A O 1
ATOM 834 N N . GLU A 1 102 ? 16.149 5.048 -6.465 1.00 94.06 102 GLU A N 1
ATOM 835 C CA . GLU A 1 102 ? 17.566 4.859 -6.137 1.00 94.06 102 GLU A CA 1
ATOM 836 C C . GLU A 1 102 ? 17.771 4.538 -4.646 1.00 94.06 102 GLU A C 1
ATOM 838 O O . GLU A 1 102 ? 18.738 4.959 -4.013 1.00 94.06 102 GLU A O 1
ATOM 843 N N . LEU A 1 103 ? 16.818 3.798 -4.068 1.00 93.75 103 LEU A N 1
ATOM 844 C CA . LEU A 1 103 ? 16.861 3.333 -2.686 1.00 93.75 103 LEU A CA 1
ATOM 845 C C . LEU A 1 103 ? 16.955 1.819 -2.640 1.00 93.75 103 LEU A C 1
ATOM 847 O O . LEU A 1 103 ? 16.113 1.122 -3.208 1.00 93.75 103 LEU A O 1
ATOM 851 N N . ASP A 1 104 ? 17.933 1.322 -1.889 1.00 94.62 104 ASP A N 1
ATOM 852 C CA . ASP A 1 104 ? 17.998 -0.097 -1.591 1.00 94.62 104 ASP A CA 1
ATOM 853 C C . ASP A 1 104 ? 16.839 -0.539 -0.678 1.00 94.62 104 ASP A C 1
ATOM 855 O O . ASP A 1 104 ? 16.106 0.253 -0.068 1.00 94.62 104 ASP A O 1
ATOM 859 N N . ARG A 1 105 ? 16.676 -1.859 -0.583 1.00 93.94 105 ARG A N 1
ATOM 860 C CA . ARG A 1 105 ? 15.628 -2.495 0.217 1.00 93.94 105 ARG A CA 1
ATOM 861 C C . ARG A 1 105 ? 15.663 -2.076 1.689 1.00 93.94 105 ARG A C 1
ATOM 863 O O . ARG A 1 105 ? 14.601 -1.876 2.277 1.00 93.94 105 ARG A O 1
ATOM 870 N N . ALA A 1 106 ? 16.844 -2.007 2.301 1.00 93.38 106 ALA A N 1
ATOM 871 C CA . ALA A 1 106 ? 16.974 -1.755 3.732 1.00 93.38 106 ALA A CA 1
ATOM 872 C C . ALA A 1 106 ? 16.581 -0.313 4.063 1.00 93.38 106 ALA A C 1
ATOM 874 O O . ALA A 1 106 ? 15.797 -0.077 4.983 1.00 93.38 106 ALA A O 1
ATOM 875 N N . GLU A 1 107 ? 17.060 0.637 3.265 1.00 95.44 107 GLU A N 1
ATOM 876 C CA . GLU A 1 107 ? 16.746 2.049 3.424 1.00 95.44 107 GLU A CA 1
ATOM 877 C C . GLU A 1 107 ? 15.269 2.333 3.136 1.00 95.44 107 GLU A C 1
ATOM 879 O O . GLU A 1 107 ? 14.627 3.069 3.889 1.00 95.44 107 GLU A O 1
ATOM 884 N N . PHE A 1 108 ? 14.689 1.712 2.103 1.00 96.25 108 PHE A N 1
ATOM 885 C CA . PHE A 1 108 ? 13.259 1.848 1.834 1.00 96.25 108 PHE A CA 1
ATOM 886 C C . PHE A 1 108 ? 12.412 1.350 3.009 1.00 96.25 108 PHE A C 1
ATOM 888 O O . PHE A 1 108 ? 11.510 2.058 3.456 1.00 96.25 108 PHE A O 1
ATOM 895 N N . LEU A 1 109 ? 12.708 0.155 3.533 1.00 95.00 109 LEU A N 1
ATOM 896 C CA . LEU A 1 109 ? 11.979 -0.415 4.667 1.00 95.00 109 LEU A CA 1
ATOM 897 C C . LEU A 1 109 ? 12.108 0.455 5.919 1.00 95.00 109 LEU A C 1
ATOM 899 O O . LEU A 1 109 ? 11.102 0.711 6.573 1.00 95.00 109 LEU A O 1
ATOM 903 N N . ARG A 1 110 ? 13.307 0.972 6.214 1.00 95.12 110 ARG A N 1
ATOM 904 C CA . ARG A 1 110 ? 13.529 1.884 7.344 1.00 95.12 110 ARG A CA 1
ATOM 905 C C . ARG A 1 110 ? 12.665 3.142 7.233 1.00 95.12 110 ARG A C 1
ATOM 907 O O . ARG A 1 110 ? 11.972 3.497 8.182 1.00 95.12 110 ARG A O 1
ATOM 914 N N . ARG A 1 111 ? 12.667 3.799 6.068 1.00 96.44 111 ARG A N 1
ATOM 915 C CA . ARG A 1 111 ? 11.846 5.000 5.841 1.00 96.44 111 ARG A CA 1
ATOM 916 C C . ARG A 1 111 ? 10.353 4.692 5.879 1.00 96.44 111 ARG A C 1
ATOM 918 O O . ARG A 1 111 ? 9.570 5.505 6.358 1.00 96.44 111 ARG A O 1
ATOM 925 N N . PHE A 1 112 ? 9.952 3.531 5.370 1.00 95.56 112 PHE A N 1
ATOM 926 C CA . PHE A 1 112 ? 8.562 3.096 5.415 1.00 95.56 112 PHE A CA 1
ATOM 927 C C . PHE A 1 112 ? 8.101 2.851 6.858 1.00 95.56 112 PHE A C 1
ATOM 929 O O . PHE A 1 112 ? 7.020 3.298 7.224 1.00 95.56 112 PHE A O 1
ATOM 936 N N . ASP A 1 113 ? 8.932 2.236 7.702 1.00 94.62 113 ASP A N 1
ATOM 937 C CA . ASP A 1 113 ? 8.653 2.045 9.131 1.00 94.62 113 ASP A CA 1
ATOM 938 C C . ASP A 1 113 ? 8.437 3.369 9.860 1.00 94.62 113 ASP A C 1
ATOM 940 O O . ASP A 1 113 ? 7.447 3.529 10.581 1.00 94.62 113 ASP A O 1
ATOM 944 N N . GLU A 1 114 ? 9.346 4.320 9.643 1.00 95.69 114 GLU A N 1
ATOM 945 C CA . GLU A 1 114 ? 9.247 5.678 10.182 1.00 95.69 114 GLU A CA 1
ATOM 946 C C . GLU A 1 114 ? 7.941 6.326 9.740 1.00 95.69 114 GLU A C 1
ATOM 948 O O . GLU A 1 114 ? 7.161 6.789 10.573 1.00 95.69 114 GLU A O 1
ATOM 953 N N . ARG A 1 115 ? 7.643 6.240 8.441 1.00 95.69 115 ARG A N 1
ATOM 954 C CA . ARG A 1 115 ? 6.426 6.796 7.872 1.00 95.69 115 ARG A CA 1
ATOM 955 C C . ARG A 1 115 ? 5.165 6.217 8.499 1.00 95.69 115 ARG A C 1
ATOM 957 O O . ARG A 1 115 ? 4.295 6.980 8.901 1.00 95.69 115 ARG A O 1
ATOM 964 N N . ILE A 1 116 ? 5.047 4.894 8.605 1.00 94.94 116 ILE A N 1
ATOM 965 C CA . ILE A 1 116 ? 3.885 4.257 9.244 1.00 94.94 116 ILE A CA 1
ATOM 966 C C . ILE A 1 116 ? 3.747 4.695 10.706 1.00 94.94 116 ILE A C 1
ATOM 968 O O . ILE A 1 116 ? 2.628 4.821 11.203 1.00 94.94 116 ILE A O 1
ATOM 972 N N . GLY A 1 117 ? 4.863 4.965 11.388 1.00 94.69 117 GLY A N 1
ATOM 973 C CA . GLY A 1 117 ? 4.873 5.478 12.755 1.00 94.69 117 GLY A CA 1
ATOM 974 C C . GLY A 1 117 ? 4.271 6.877 12.927 1.00 94.69 117 GLY A C 1
ATOM 975 O O . GLY A 1 117 ? 3.793 7.177 14.020 1.00 94.69 117 GLY A O 1
ATOM 976 N N . GLU A 1 118 ? 4.266 7.702 11.878 1.00 95.19 118 GLU A N 1
ATOM 977 C CA . GLU A 1 118 ? 3.761 9.085 11.887 1.00 95.19 118 GLU A CA 1
ATOM 978 C C . GLU A 1 118 ? 2.257 9.200 11.594 1.00 95.19 118 GLU A C 1
ATOM 980 O O . GLU A 1 118 ? 1.648 10.235 11.867 1.00 95.19 118 GLU A O 1
ATOM 985 N N . LEU A 1 119 ? 1.649 8.172 10.994 1.00 95.62 119 LEU A N 1
ATOM 986 C CA . LEU A 1 119 ? 0.279 8.246 10.486 1.00 95.62 119 LEU A CA 1
ATOM 987 C C . LEU A 1 119 ? -0.769 8.123 11.601 1.00 95.62 119 LEU A C 1
ATOM 989 O O . LEU A 1 119 ? -0.748 7.184 12.396 1.00 95.62 119 LEU A O 1
ATOM 993 N N . ASP A 1 120 ? -1.779 8.997 11.575 1.00 96.19 120 ASP A N 1
ATOM 994 C CA . ASP A 1 120 ? -3.017 8.801 12.338 1.00 96.19 120 ASP A CA 1
ATOM 995 C C . ASP A 1 120 ? -3.942 7.821 11.596 1.00 96.19 120 ASP A C 1
ATOM 997 O O . ASP A 1 120 ? -4.824 8.209 10.823 1.00 96.19 120 ASP A O 1
ATOM 1001 N N . LEU A 1 121 ? -3.726 6.523 11.827 1.00 96.81 121 LEU A N 1
ATOM 1002 C CA . LEU A 1 121 ? -4.498 5.450 11.193 1.00 96.81 121 LEU A CA 1
ATOM 1003 C C . LEU A 1 121 ? -5.993 5.499 11.542 1.00 96.81 121 LEU A C 1
ATOM 1005 O O . LEU A 1 121 ? -6.818 5.129 10.710 1.00 96.81 121 LEU A O 1
ATOM 1009 N N . ASN A 1 122 ? -6.362 6.004 12.722 1.00 97.12 122 ASN A N 1
ATOM 1010 C CA . ASN A 1 122 ? -7.768 6.151 13.103 1.00 97.12 122 ASN A CA 1
ATOM 1011 C C . ASN A 1 122 ? -8.448 7.256 12.293 1.00 97.12 122 ASN A C 1
ATOM 1013 O O . ASN A 1 122 ? -9.586 7.090 11.855 1.00 97.12 122 ASN A O 1
ATOM 1017 N N . SER A 1 123 ? -7.764 8.380 12.060 1.00 96.31 123 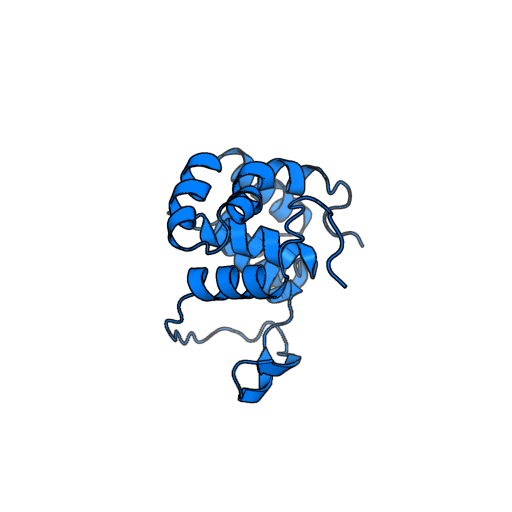SER A N 1
ATOM 1018 C CA . SER A 1 123 ? -8.281 9.409 11.154 1.00 96.31 123 SER A CA 1
ATOM 1019 C C . SER A 1 123 ? -8.380 8.903 9.722 1.00 96.31 123 SER A C 1
ATOM 1021 O O . SER A 1 123 ? -9.389 9.132 9.062 1.00 96.31 123 SER A O 1
ATOM 1023 N N . LEU A 1 124 ? -7.370 8.173 9.250 1.00 95.94 124 LEU A N 1
ATOM 1024 C CA . LEU A 1 124 ? -7.362 7.628 7.894 1.00 95.94 124 LEU A CA 1
ATOM 1025 C C . LEU A 1 124 ? -8.442 6.561 7.676 1.00 95.94 124 LEU A C 1
ATOM 1027 O O . LEU A 1 124 ? -8.970 6.456 6.571 1.00 95.94 124 LEU A O 1
ATOM 1031 N N . ALA A 1 125 ? -8.795 5.798 8.709 1.00 95.69 125 ALA A N 1
ATOM 1032 C CA . ALA A 1 125 ? -9.906 4.856 8.659 1.00 95.69 125 ALA A CA 1
ATOM 1033 C C . ALA A 1 125 ? -11.252 5.579 8.483 1.00 95.69 125 ALA A C 1
ATOM 1035 O O . ALA A 1 125 ? -12.032 5.203 7.609 1.00 95.69 125 ALA A O 1
ATOM 1036 N N . ARG A 1 126 ? -11.482 6.674 9.223 1.00 94.31 126 ARG A N 1
ATOM 1037 C CA . ARG A 1 126 ? -12.689 7.512 9.078 1.00 94.31 126 ARG A CA 1
ATOM 1038 C C . ARG A 1 126 ? -12.821 8.128 7.684 1.00 94.31 126 ARG A C 1
ATOM 1040 O O . ARG A 1 126 ? -13.925 8.223 7.166 1.00 94.31 126 ARG A O 1
ATOM 1047 N N . ASP A 1 127 ? -11.709 8.501 7.049 1.00 89.69 127 ASP A N 1
ATOM 1048 C CA . ASP A 1 127 ? -11.717 9.024 5.672 1.00 89.69 127 ASP A CA 1
ATOM 1049 C C . ASP A 1 127 ? -12.193 7.984 4.637 1.00 89.69 127 ASP A C 1
ATOM 1051 O O . ASP A 1 127 ? -12.648 8.347 3.550 1.00 89.69 127 ASP A O 1
ATOM 1055 N N . VAL A 1 128 ? -12.036 6.694 4.944 1.00 90.38 128 VAL A N 1
ATOM 1056 C CA . VAL A 1 128 ? -12.343 5.560 4.057 1.00 90.38 128 VAL A CA 1
ATOM 1057 C C . VAL A 1 128 ? -13.722 4.981 4.349 1.00 90.38 128 VAL A C 1
ATOM 1059 O O . VAL A 1 128 ? -14.377 4.530 3.413 1.00 90.38 128 VAL A O 1
ATOM 1062 N N . GLU A 1 129 ? -14.177 5.036 5.604 1.00 90.19 129 GLU A N 1
ATOM 1063 C CA . GLU A 1 129 ? -15.445 4.465 6.077 1.00 90.19 129 GLU A CA 1
ATOM 1064 C C . GLU A 1 129 ? -16.637 4.701 5.125 1.00 90.19 129 GLU A C 1
ATOM 1066 O O . GLU A 1 129 ? -17.286 3.714 4.778 1.00 90.19 129 GLU A O 1
ATOM 1071 N N . PRO A 1 130 ? -16.908 5.918 4.598 1.00 89.69 130 PRO A N 1
ATOM 1072 C CA . PRO A 1 130 ? -18.073 6.149 3.735 1.00 89.69 130 PRO A CA 1
ATOM 1073 C C . PRO A 1 130 ? -18.052 5.382 2.404 1.00 89.69 130 PRO A C 1
ATOM 1075 O O . PRO A 1 130 ? -19.064 5.334 1.706 1.00 89.69 130 PRO A O 1
ATOM 1078 N N . PHE A 1 131 ? -16.898 4.835 2.016 1.00 86.12 131 PHE A N 1
ATOM 1079 C CA . PHE A 1 131 ? -16.694 4.091 0.773 1.00 86.12 131 PHE A CA 1
ATOM 1080 C C . PHE A 1 131 ? -16.643 2.572 0.987 1.00 86.12 131 PHE A C 1
ATOM 1082 O O . PHE A 1 131 ? -16.535 1.836 0.006 1.00 86.12 131 PHE A O 1
ATOM 1089 N N . LEU A 1 132 ? -16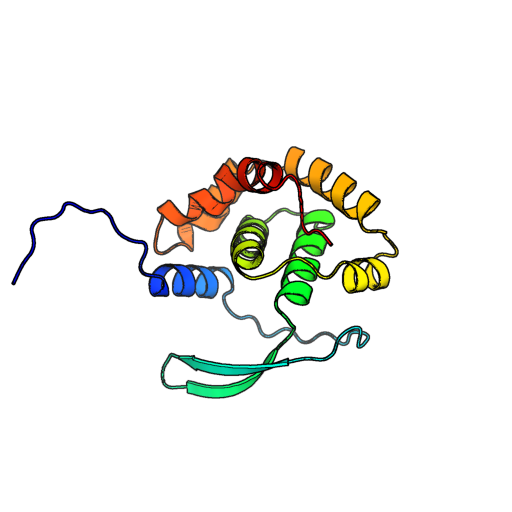.703 2.109 2.239 1.00 86.75 132 LEU A N 1
ATOM 1090 C CA . LEU A 1 132 ? -16.756 0.694 2.587 1.00 86.75 132 LEU A CA 1
ATOM 1091 C C . LEU A 1 132 ? -18.217 0.222 2.613 1.00 86.75 132 LEU A C 1
ATOM 1093 O O . LEU A 1 132 ? -19.059 0.788 3.303 1.00 86.75 132 LEU A O 1
ATOM 1097 N N . PHE A 1 133 ? -18.517 -0.854 1.899 1.00 83.06 133 PHE A N 1
ATOM 1098 C CA . PHE A 1 133 ? -19.734 -1.644 2.062 1.00 83.06 133 PHE A CA 1
ATOM 1099 C C . PHE A 1 133 ? -19.763 -2.389 3.391 1.00 83.06 133 PHE A C 1
ATOM 1101 O O . PHE A 1 133 ? -20.833 -2.526 3.981 1.00 83.06 133 PHE A O 1
ATOM 1108 N N . ALA A 1 134 ? -18.613 -2.907 3.827 1.00 87.31 134 ALA A N 1
ATOM 1109 C CA . ALA A 1 134 ? -18.454 -3.597 5.101 1.00 87.31 134 ALA A CA 1
ATOM 1110 C C . ALA A 1 134 ? -17.623 -2.722 6.058 1.00 87.31 134 ALA A C 1
ATOM 1112 O O . ALA A 1 134 ? -16.405 -2.615 5.874 1.00 87.31 134 ALA A O 1
ATOM 1113 N N . PRO A 1 135 ? -18.242 -2.092 7.077 1.00 86.50 135 PRO A N 1
ATOM 1114 C CA . PRO A 1 135 ? -17.545 -1.218 8.021 1.00 86.50 135 PRO A CA 1
ATOM 1115 C C . PRO A 1 135 ? -16.363 -1.894 8.720 1.00 86.50 135 PRO A C 1
ATOM 1117 O O . PRO A 1 135 ? -15.400 -1.229 9.088 1.00 86.50 135 PRO A O 1
ATOM 1120 N N . GLU A 1 136 ? -16.394 -3.215 8.880 1.00 89.94 136 GLU A N 1
ATOM 1121 C CA . GLU A 1 136 ? -15.321 -4.003 9.486 1.00 89.94 136 GLU A CA 1
ATOM 1122 C C . GLU A 1 136 ? -14.022 -3.932 8.668 1.00 89.94 136 GLU A C 1
ATOM 1124 O O . GLU A 1 136 ? -12.934 -4.042 9.223 1.00 89.94 136 GLU A O 1
ATOM 1129 N N . GLN A 1 137 ? -14.093 -3.665 7.357 1.00 89.81 137 GLN A N 1
ATOM 1130 C CA . GLN A 1 137 ? -12.899 -3.540 6.512 1.00 89.81 137 GLN A CA 1
ATOM 1131 C C . GLN A 1 137 ? -12.022 -2.336 6.878 1.00 89.81 137 GLN A C 1
ATOM 1133 O O . GLN A 1 137 ? -10.855 -2.293 6.484 1.00 89.81 137 GLN A O 1
ATOM 1138 N N . GLN A 1 138 ? -12.527 -1.390 7.678 1.00 93.12 138 GLN A N 1
ATOM 1139 C CA . GLN A 1 138 ? -11.708 -0.317 8.243 1.00 93.12 138 GLN A CA 1
ATOM 1140 C C . GLN A 1 138 ? -10.585 -0.860 9.145 1.00 93.12 138 GLN A C 1
ATOM 1142 O O . GLN A 1 138 ? -9.551 -0.207 9.297 1.00 93.12 138 GLN A O 1
ATOM 1147 N N . GLU A 1 139 ? -10.745 -2.076 9.687 1.00 94.75 139 GLU A N 1
ATOM 1148 C CA . GLU A 1 139 ? -9.745 -2.751 10.518 1.00 94.75 139 GLU A CA 1
ATOM 1149 C C . GLU A 1 139 ? -8.416 -2.933 9.777 1.00 94.75 139 GLU A C 1
ATOM 1151 O O . GLU A 1 139 ? -7.345 -2.819 10.373 1.00 94.75 139 GLU A O 1
ATOM 1156 N N . ARG A 1 140 ? -8.461 -3.088 8.445 1.00 93.00 140 ARG A N 1
ATOM 1157 C CA . ARG A 1 140 ? -7.268 -3.148 7.585 1.00 93.00 140 ARG A CA 1
ATOM 1158 C C . ARG A 1 140 ? -6.389 -1.907 7.678 1.00 93.00 140 ARG A C 1
ATOM 1160 O O . ARG A 1 140 ? -5.211 -2.004 7.342 1.00 93.00 140 ARG A O 1
ATOM 1167 N N . ILE A 1 141 ? -6.970 -0.769 8.060 1.00 96.50 141 ILE A N 1
ATOM 1168 C CA . ILE A 1 141 ? -6.283 0.511 8.232 1.00 96.50 141 ILE A CA 1
ATOM 1169 C C . ILE A 1 141 ? -5.900 0.693 9.695 1.00 96.50 141 ILE A C 1
ATOM 1171 O O . ILE A 1 141 ? -4.732 0.943 9.976 1.00 96.50 141 ILE A O 1
ATOM 1175 N N . THR A 1 142 ? -6.844 0.541 10.629 1.00 97.44 142 THR A N 1
ATOM 1176 C CA . THR A 1 142 ? -6.586 0.801 12.056 1.00 97.44 142 THR A CA 1
ATOM 1177 C C . THR A 1 142 ? -5.539 -0.143 12.644 1.00 97.44 142 THR A C 1
ATOM 1179 O O . THR A 1 142 ? -4.715 0.292 13.443 1.00 97.44 142 THR A O 1
ATOM 1182 N N . THR A 1 143 ? -5.502 -1.400 12.194 1.00 96.44 143 THR A N 1
ATOM 1183 C CA . THR A 1 143 ? -4.528 -2.413 12.641 1.00 96.44 143 THR A CA 1
ATOM 1184 C C . THR A 1 143 ? -3.325 -2.546 11.702 1.00 96.44 143 THR A C 1
ATOM 1186 O O . THR A 1 143 ? -2.470 -3.411 11.898 1.00 96.44 143 THR A O 1
ATOM 1189 N N . PHE A 1 144 ? -3.213 -1.683 10.681 1.00 96.25 144 PHE A N 1
ATOM 1190 C CA . PHE A 1 144 ? -2.181 -1.815 9.649 1.00 96.25 144 PHE A CA 1
ATOM 1191 C C . PHE A 1 144 ? -0.762 -1.801 10.222 1.00 96.25 144 PHE A C 1
ATOM 1193 O O . PHE A 1 144 ? 0.093 -2.556 9.765 1.00 96.25 144 PHE A O 1
ATOM 1200 N N . ARG A 1 145 ? -0.509 -0.973 11.243 1.00 95.25 145 ARG A N 1
ATOM 1201 C CA . ARG A 1 145 ? 0.803 -0.904 11.896 1.00 95.25 145 ARG A CA 1
ATOM 1202 C C . ARG A 1 145 ? 1.183 -2.234 12.539 1.00 95.25 145 ARG A C 1
ATOM 1204 O O . ARG A 1 145 ? 2.296 -2.705 12.329 1.00 95.25 145 ARG A O 1
ATOM 1211 N N . ASP A 1 146 ? 0.264 -2.856 13.266 1.00 94.62 146 ASP A N 1
ATOM 1212 C CA . ASP A 1 146 ? 0.512 -4.143 13.917 1.00 94.62 146 ASP A CA 1
ATOM 1213 C C . ASP A 1 146 ? 0.699 -5.244 12.876 1.00 94.62 146 ASP A C 1
ATOM 1215 O O . ASP A 1 146 ? 1.639 -6.033 12.965 1.00 94.62 146 ASP A O 1
ATOM 1219 N N . TYR A 1 147 ? -0.128 -5.239 11.826 1.00 93.38 147 TYR A N 1
ATOM 1220 C CA . TYR A 1 147 ? 0.025 -6.152 10.698 1.00 93.38 147 TYR A CA 1
ATOM 1221 C C . TYR A 1 147 ? 1.402 -6.014 10.034 1.00 93.38 147 TYR A C 1
ATOM 1223 O O . TYR A 1 147 ? 2.086 -7.017 9.824 1.00 93.38 147 TYR A O 1
ATOM 1231 N N . TRP A 1 148 ? 1.846 -4.785 9.769 1.00 92.88 148 TRP A N 1
ATOM 1232 C CA . TRP A 1 148 ? 3.159 -4.483 9.202 1.00 92.88 148 TRP A CA 1
ATOM 1233 C C . TRP A 1 148 ? 4.308 -4.975 10.094 1.00 92.88 148 TRP A C 1
ATOM 1235 O O . TRP A 1 148 ? 5.236 -5.631 9.616 1.00 92.88 148 TRP A O 1
ATOM 1245 N N . LEU A 1 149 ? 4.225 -4.730 11.404 1.00 90.62 149 LEU A N 1
ATOM 1246 C CA . LEU A 1 149 ? 5.241 -5.164 12.363 1.00 90.62 149 LEU A CA 1
ATOM 1247 C C . LEU A 1 149 ? 5.255 -6.688 12.569 1.00 90.62 149 LEU A C 1
ATOM 1249 O O . LEU A 1 149 ? 6.325 -7.253 12.795 1.00 90.62 149 LEU A O 1
ATOM 1253 N N . SER A 1 150 ? 4.102 -7.355 12.433 1.00 89.62 150 SER A N 1
ATOM 1254 C CA . SER A 1 150 ? 3.937 -8.808 12.614 1.00 89.62 150 SER A CA 1
ATOM 1255 C C . SER A 1 150 ? 4.617 -9.668 11.549 1.00 89.62 150 SER A C 1
ATOM 1257 O O . SER A 1 150 ? 4.676 -10.889 11.685 1.00 89.62 150 SER A O 1
ATOM 1259 N N . LYS A 1 151 ? 5.115 -9.057 10.473 1.00 82.12 151 LYS A N 1
ATOM 1260 C CA . LYS A 1 151 ? 5.916 -9.725 9.452 1.00 82.12 151 LYS A CA 1
ATOM 1261 C C . LYS A 1 151 ? 7.389 -9.490 9.812 1.00 82.12 151 LYS A C 1
ATOM 1263 O O . LYS A 1 151 ? 7.932 -8.477 9.395 1.00 82.12 151 LYS A O 1
ATOM 1268 N N . PRO A 1 152 ? 8.058 -10.345 10.609 1.00 57.19 152 PRO A N 1
ATOM 1269 C CA . PRO A 1 152 ? 9.486 -10.175 10.905 1.00 57.19 152 PRO A CA 1
ATOM 1270 C C . PRO A 1 152 ? 10.343 -10.389 9.649 1.00 57.19 152 PRO A C 1
ATOM 1272 O O . PRO A 1 152 ? 11.404 -9.789 9.505 1.00 57.19 152 PRO A O 1
ATOM 1275 N N . ASP A 1 153 ? 9.810 -11.154 8.693 1.00 62.91 153 ASP A N 1
ATOM 1276 C CA . ASP A 1 153 ? 10.492 -11.580 7.482 1.00 62.91 153 ASP A CA 1
ATOM 1277 C C . ASP A 1 153 ? 10.156 -10.731 6.258 1.00 62.91 153 ASP A C 1
ATOM 1279 O O . ASP A 1 153 ? 9.880 -11.284 5.197 1.00 62.91 153 ASP A O 1
ATOM 1283 N N . ARG A 1 154 ? 10.104 -9.397 6.421 1.00 63.12 154 ARG A N 1
ATOM 1284 C CA . ARG A 1 154 ? 9.119 -8.532 5.741 1.00 63.12 154 ARG A CA 1
ATOM 1285 C C . ARG A 1 154 ? 8.816 -8.824 4.284 1.00 63.12 154 ARG A C 1
ATOM 1287 O O . ARG A 1 154 ? 7.650 -8.664 3.984 1.00 63.12 154 ARG A O 1
ATOM 1294 N N . PHE A 1 155 ? 9.755 -9.316 3.463 1.00 61.28 155 PHE A N 1
ATOM 1295 C CA . PHE A 1 155 ? 9.454 -10.047 2.212 1.00 61.28 155 PHE A CA 1
ATOM 1296 C C . PHE A 1 155 ? 10.580 -11.030 1.775 1.00 61.28 155 PHE A C 1
ATOM 1298 O O . PHE A 1 155 ? 10.901 -11.086 0.594 1.00 61.28 155 PHE A O 1
ATOM 1305 N N . PHE A 1 156 ? 11.290 -11.703 2.697 1.00 50.53 156 PHE A N 1
ATOM 1306 C CA . PHE A 1 156 ? 12.455 -12.569 2.369 1.00 50.53 156 PHE A CA 1
ATOM 1307 C C . PHE A 1 156 ? 12.105 -13.697 1.367 1.00 50.53 156 PHE A C 1
ATOM 1309 O O . PHE A 1 156 ? 10.985 -14.198 1.399 1.00 50.53 156 PHE A O 1
ATOM 1316 N N . THR A 1 157 ? 12.989 -14.174 0.478 1.00 47.03 157 THR A N 1
ATOM 1317 C CA . THR A 1 157 ? 14.403 -13.874 0.141 1.00 47.03 157 THR A CA 1
ATOM 1318 C C . THR A 1 157 ? 14.547 -13.984 -1.371 1.00 47.03 157 THR A C 1
ATOM 1320 O O . THR A 1 157 ? 13.884 -14.886 -1.931 1.00 47.03 157 THR A O 1
#

Secondary structure (DSSP, 8-state):
------------HHHHHHHHHHHT------------SPPEEEEEEETTEEEEEEE--HHHHHHHHHHHHHH-SS--HHHHHHHHHHTTT----HHHHHHHHS--HHHHHHHHHHHHHH--HHHHHHHHGGG-SSGGGGHHHHTHHHHHHT-TTTT--

Sequence (157 aa):
MKTDHGPYLLAEPEKALLDYFYLNLARINSEVKEKLYEPEKVFLNKFTVYRQIPAAPAGILLAQKMMILLYRKREKGRDIYDVSFLMGFAGPDFTYIEKTLELDRAEFLRRFDERIGELDLNSLARDVEPFLFAPEQQERITTFRDYWLSKPDRFFT

pLDDT: mean 83.86, std 17.02, range [32.78, 97.44]

Radius of gyration: 17.27 Å; chains: 1; bounding box: 50×42×36 Å